Protein AF-A0A8S9I6S0-F1 (afdb_monomer_lite)

Radius of gyration: 13.16 Å; chains: 1; bounding box: 34×29×32 Å

Sequence (111 aa):
MRHLKISATKNYKKGKYLYALLKLLAGDHVEGMNLLDVHKWRSSTYVVDKLWKQVKRTLHEVPIIKNIFYGTNMILIMPPRACELNKLDNRCSKCFYYKEMAKFMELVHRG

Organism: Brassica cretica (NCBI:txid69181)

Foldseek 3Di:
DVVLVVCLVVVPLLSLLVVLLVCLLVLVPVSSVVSVCVQVCQVPVVSVVVSLVVNCVVCLVPAAADDPSSVVSLVVLPFPPVDPQVPLVDDDPSCVSSSSNVSVVVRHDHD

Structure (mmCIF, N/CA/C/O backbone):
data_AF-A0A8S9I6S0-F1
#
_entry.id   AF-A0A8S9I6S0-F1
#
loop_
_atom_site.group_PDB
_atom_site.id
_atom_site.type_symbol
_atom_site.label_atom_id
_atom_site.label_alt_id
_atom_site.label_comp_id
_atom_site.label_asym_id
_atom_site.label_entity_id
_atom_site.label_seq_id
_atom_site.pdbx_PDB_ins_code
_atom_site.Cartn_x
_atom_site.Cartn_y
_atom_site.Cartn_z
_atom_site.occupancy
_atom_site.B_iso_or_equiv
_atom_site.auth_seq_id
_atom_site.auth_comp_id
_atom_site.auth_asym_id
_atom_site.auth_atom_id
_atom_site.pdbx_PDB_model_num
ATOM 1 N N . MET A 1 1 ? -8.661 13.665 4.063 1.00 67.62 1 MET A N 1
ATOM 2 C CA . MET A 1 1 ? -7.250 13.219 4.228 1.00 67.62 1 MET A CA 1
ATOM 3 C C . MET A 1 1 ? -6.472 13.885 5.376 1.00 67.62 1 MET A C 1
ATOM 5 O O . MET A 1 1 ? -5.536 13.262 5.862 1.00 67.62 1 MET A O 1
ATOM 9 N N . ARG A 1 2 ? -6.825 15.092 5.859 1.00 78.69 2 ARG A N 1
ATOM 10 C CA . ARG A 1 2 ? -6.063 15.817 6.908 1.00 78.69 2 ARG A CA 1
ATOM 11 C C . ARG A 1 2 ? -5.785 14.995 8.181 1.00 78.69 2 ARG A C 1
ATOM 13 O O . ARG A 1 2 ? -4.649 14.976 8.640 1.00 78.69 2 ARG A O 1
ATOM 20 N N . HIS A 1 3 ? -6.771 14.260 8.704 1.00 79.56 3 HIS A N 1
ATOM 21 C CA . HIS A 1 3 ? -6.585 13.396 9.884 1.00 79.56 3 HIS A CA 1
ATOM 22 C C . HIS A 1 3 ? -5.603 12.238 9.645 1.00 79.56 3 HIS A C 1
ATOM 24 O O . HIS A 1 3 ? -4.794 11.932 10.516 1.00 79.56 3 HIS A O 1
ATOM 30 N N . LEU A 1 4 ? -5.615 11.636 8.450 1.00 78.31 4 LEU A N 1
ATOM 31 C CA . LEU A 1 4 ? -4.674 10.574 8.078 1.00 78.31 4 LEU A CA 1
ATOM 32 C C . LEU A 1 4 ? -3.253 11.113 7.897 1.00 78.31 4 LEU A C 1
ATOM 34 O O . LEU A 1 4 ? -2.312 10.487 8.376 1.00 78.31 4 LEU A O 1
ATOM 38 N N . LYS A 1 5 ? -3.102 12.312 7.319 1.00 78.56 5 LYS A N 1
ATOM 39 C CA . LYS A 1 5 ? -1.814 13.017 7.261 1.00 78.56 5 LYS A CA 1
ATOM 40 C C . LYS A 1 5 ? -1.250 13.243 8.667 1.00 78.56 5 LYS A C 1
ATOM 42 O O . LYS A 1 5 ? -0.124 12.850 8.936 1.00 78.56 5 LYS A O 1
ATOM 47 N N . ILE A 1 6 ? -2.053 13.787 9.587 1.00 80.00 6 ILE A N 1
ATOM 48 C CA . ILE A 1 6 ? -1.650 13.989 10.992 1.00 80.00 6 ILE A CA 1
ATOM 49 C C . ILE A 1 6 ? -1.274 12.657 11.654 1.00 80.00 6 ILE A C 1
ATOM 51 O O . ILE A 1 6 ? -0.273 12.579 12.363 1.00 80.00 6 ILE A O 1
ATOM 55 N N . SER A 1 7 ? -2.049 11.599 11.406 1.00 78.75 7 SER A N 1
ATOM 56 C CA . SER A 1 7 ? -1.765 10.259 11.923 1.00 78.75 7 SER A CA 1
ATOM 57 C C . SER A 1 7 ? -0.414 9.725 11.421 1.00 78.75 7 SER A C 1
ATOM 59 O O . SER A 1 7 ? 0.379 9.202 12.207 1.00 78.75 7 SER A O 1
ATOM 61 N N . ALA A 1 8 ? -0.111 9.927 10.135 1.00 74.12 8 ALA A N 1
ATOM 62 C CA . ALA A 1 8 ? 1.165 9.567 9.532 1.00 74.12 8 ALA A CA 1
ATOM 63 C C . ALA A 1 8 ? 2.334 10.373 10.123 1.00 74.12 8 ALA A C 1
ATOM 65 O O . ALA A 1 8 ? 3.360 9.782 10.470 1.00 74.12 8 ALA A O 1
ATOM 66 N N . THR A 1 9 ? 2.163 11.689 10.301 1.00 78.62 9 THR A N 1
ATOM 67 C CA . THR A 1 9 ? 3.156 12.586 10.920 1.00 78.62 9 THR A CA 1
ATOM 68 C C . THR A 1 9 ? 3.436 12.210 12.375 1.00 78.62 9 THR A C 1
ATOM 70 O O . THR A 1 9 ? 4.584 12.226 12.802 1.00 78.62 9 THR A O 1
ATOM 73 N N . LYS A 1 10 ? 2.414 11.784 13.128 1.00 83.12 10 LYS A N 1
ATOM 74 C CA . LYS A 1 10 ? 2.551 11.284 14.508 1.00 83.12 10 LYS A CA 1
ATOM 75 C C . LYS A 1 10 ? 3.013 9.818 14.598 1.00 83.12 10 LYS A C 1
ATOM 77 O O . LYS A 1 10 ? 2.927 9.211 15.658 1.00 83.12 10 LYS A O 1
ATOM 82 N N . ASN A 1 11 ? 3.508 9.233 13.502 1.00 78.81 11 ASN A N 1
ATOM 83 C CA . ASN A 1 11 ? 4.062 7.874 13.439 1.00 78.81 11 ASN A CA 1
ATOM 84 C C . ASN A 1 11 ? 3.101 6.728 13.816 1.00 78.81 11 ASN A C 1
ATOM 86 O O . ASN A 1 11 ? 3.543 5.610 14.097 1.00 78.81 11 ASN A O 1
ATOM 90 N N . TYR A 1 12 ? 1.786 6.934 13.728 1.00 86.56 12 TYR A N 1
ATOM 91 C CA . TYR A 1 12 ? 0.838 5.833 13.880 1.00 86.56 12 TYR A CA 1
ATOM 92 C C . TYR A 1 12 ? 0.899 4.914 12.658 1.00 86.56 12 TYR A C 1
ATOM 94 O O . TYR A 1 12 ? 0.467 5.275 11.565 1.00 86.56 12 TYR A O 1
ATOM 102 N N . LYS A 1 13 ? 1.417 3.693 12.844 1.00 89.19 13 LYS A N 1
ATOM 103 C CA . LYS A 1 13 ? 1.725 2.763 11.741 1.00 89.19 13 LYS A CA 1
ATOM 104 C C . LYS A 1 13 ? 0.529 2.475 10.821 1.00 89.19 13 LYS A C 1
ATOM 106 O O . LYS A 1 13 ? 0.696 2.505 9.609 1.00 89.19 13 LYS A O 1
ATOM 111 N N . LYS A 1 14 ? -0.670 2.245 11.376 1.00 89.94 14 LYS A N 1
ATOM 112 C CA . LYS A 1 14 ? -1.889 1.975 10.582 1.00 89.94 14 LYS A CA 1
ATOM 113 C C . LYS A 1 14 ? -2.295 3.181 9.737 1.00 89.94 14 LYS A C 1
ATOM 115 O O . LYS A 1 14 ? -2.557 3.040 8.549 1.00 89.94 14 LYS A O 1
ATOM 120 N N . GLY A 1 15 ? -2.320 4.362 10.359 1.00 89.06 15 GLY A N 1
ATOM 121 C CA . GLY A 1 15 ? -2.677 5.609 9.689 1.00 89.06 15 GLY A CA 1
ATOM 122 C C . GLY A 1 15 ? -1.667 5.986 8.614 1.00 89.06 15 GLY A C 1
ATOM 123 O O . GLY A 1 15 ? -2.071 6.368 7.525 1.00 89.06 15 GLY A O 1
ATOM 124 N N . LYS A 1 16 ? -0.369 5.789 8.881 1.00 93.31 16 LYS A N 1
ATOM 125 C CA . LYS A 1 16 ? 0.703 5.971 7.895 1.00 93.31 16 LYS A CA 1
ATOM 126 C C . LYS A 1 16 ? 0.535 5.047 6.693 1.00 93.31 16 LYS A C 1
ATOM 128 O O . LYS A 1 16 ? 0.553 5.533 5.571 1.00 93.31 16 LYS A O 1
ATOM 133 N N . TYR A 1 17 ? 0.320 3.755 6.931 1.00 94.94 17 TYR A N 1
ATOM 134 C CA . TYR A 1 17 ? 0.112 2.776 5.867 1.00 94.94 17 TYR A CA 1
ATOM 135 C C . TYR A 1 17 ? -1.118 3.117 5.010 1.00 94.94 17 TYR A C 1
ATOM 137 O O . TYR A 1 17 ? -1.007 3.212 3.792 1.00 94.94 17 TYR A O 1
ATOM 145 N N . LEU A 1 18 ? -2.268 3.403 5.632 1.00 93.56 18 LEU A N 1
ATOM 146 C CA . LEU A 1 18 ? -3.476 3.798 4.899 1.00 93.56 18 LEU A CA 1
ATOM 147 C C . LEU A 1 18 ? -3.284 5.118 4.135 1.00 93.56 18 LEU A C 1
ATOM 149 O O . LEU A 1 18 ? -3.695 5.237 2.984 1.00 93.56 18 LEU A O 1
ATOM 153 N N . TYR A 1 19 ? -2.636 6.107 4.752 1.00 94.06 19 TYR A N 1
ATOM 154 C CA . TYR A 1 19 ? -2.323 7.377 4.100 1.00 94.06 19 TYR A CA 1
ATOM 155 C C . TYR A 1 19 ? -1.405 7.183 2.887 1.00 94.06 19 TYR A C 1
ATOM 157 O O . TYR A 1 19 ? -1.628 7.811 1.856 1.00 94.06 19 TYR A O 1
ATOM 165 N N . ALA A 1 20 ? -0.434 6.272 2.977 1.00 95.62 20 ALA A N 1
ATOM 166 C CA . ALA A 1 20 ? 0.453 5.934 1.874 1.00 95.62 20 ALA A CA 1
ATOM 167 C C . ALA A 1 20 ? -0.309 5.344 0.677 1.00 95.62 20 ALA A C 1
ATOM 169 O O . ALA A 1 20 ? -0.118 5.801 -0.446 1.00 95.62 20 ALA A O 1
ATOM 170 N N . LEU A 1 21 ? -1.229 4.399 0.914 1.00 95.19 21 LEU A N 1
ATOM 171 C CA . LEU A 1 21 ? -2.082 3.829 -0.140 1.00 95.19 21 LEU A CA 1
ATOM 172 C C . LEU A 1 21 ? -2.916 4.903 -0.844 1.00 95.19 21 LEU A C 1
ATOM 174 O O . LEU A 1 21 ? -2.977 4.940 -2.070 1.00 95.19 21 LEU A O 1
ATOM 178 N N . LEU A 1 22 ? -3.522 5.808 -0.072 1.00 93.25 22 LEU A N 1
ATOM 179 C CA . LEU A 1 22 ? -4.312 6.908 -0.625 1.00 93.25 22 LEU A CA 1
ATOM 180 C C . LEU A 1 22 ? -3.454 7.897 -1.418 1.00 93.25 22 LEU A C 1
ATOM 182 O O . LEU A 1 22 ? -3.919 8.416 -2.427 1.00 93.25 22 LEU A O 1
ATOM 186 N N . LYS A 1 23 ? -2.211 8.142 -0.991 1.00 95.19 23 LYS A N 1
ATOM 187 C CA . LYS A 1 23 ? -1.252 8.976 -1.723 1.00 95.19 23 LYS A CA 1
ATOM 188 C C . LYS A 1 23 ? -0.872 8.367 -3.064 1.00 95.19 23 LYS A C 1
ATOM 190 O O . LYS A 1 23 ? -0.971 9.056 -4.075 1.00 95.19 23 LYS A O 1
ATOM 195 N N . LEU A 1 24 ? -0.563 7.068 -3.082 1.00 95.56 24 LEU A N 1
ATOM 196 C CA . LEU A 1 24 ? -0.334 6.335 -4.326 1.00 95.56 24 LEU A CA 1
ATOM 197 C C . LEU A 1 24 ? -1.551 6.447 -5.258 1.00 95.56 24 LEU A C 1
ATOM 199 O O . LEU A 1 24 ? -1.414 6.811 -6.418 1.00 95.56 24 LEU A O 1
ATOM 203 N N . LEU A 1 25 ? -2.759 6.186 -4.748 1.00 93.62 25 LEU A N 1
ATOM 204 C CA . LEU A 1 25 ? -3.994 6.226 -5.545 1.00 93.62 25 LEU A CA 1
ATOM 205 C C . LEU A 1 25 ? -4.358 7.638 -6.024 1.00 93.62 25 LEU A C 1
ATOM 207 O O . LEU A 1 25 ? -4.973 7.793 -7.078 1.00 93.62 25 LEU A O 1
ATOM 211 N N . ALA A 1 26 ? -3.949 8.672 -5.290 1.00 92.38 26 ALA A N 1
ATOM 212 C CA . ALA A 1 26 ? -4.085 10.070 -5.690 1.00 92.38 26 ALA A CA 1
ATOM 213 C C . ALA A 1 26 ? -3.036 10.523 -6.727 1.00 92.38 26 ALA A C 1
ATOM 215 O O . ALA A 1 26 ? -3.125 11.653 -7.196 1.00 92.38 26 ALA A O 1
ATOM 216 N N . GLY A 1 27 ? -2.078 9.665 -7.101 1.00 93.25 27 GLY A N 1
ATOM 217 C CA . GLY A 1 27 ? -1.032 9.963 -8.089 1.00 93.25 27 GLY A CA 1
ATOM 218 C C . GLY A 1 27 ? 0.257 10.524 -7.484 1.00 93.25 27 GLY A C 1
ATOM 219 O O . GLY A 1 27 ? 1.243 10.718 -8.190 1.00 93.25 27 GLY A O 1
ATOM 220 N N . ASP A 1 28 ? 0.291 10.725 -6.167 1.00 94.88 28 ASP A N 1
ATOM 221 C CA . ASP A 1 28 ? 1.480 11.147 -5.428 1.00 94.88 28 ASP A CA 1
ATOM 222 C C . ASP A 1 28 ? 2.341 9.923 -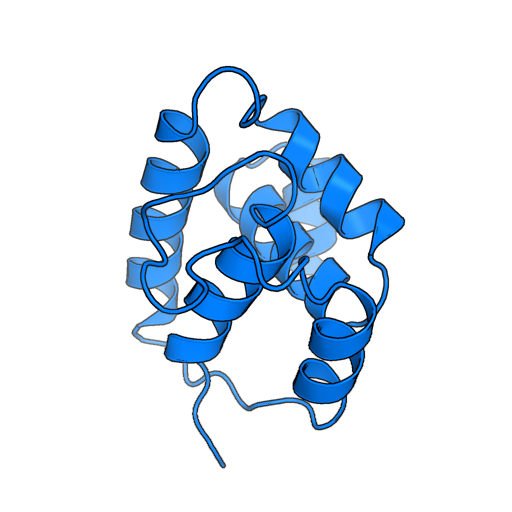5.084 1.00 94.88 28 ASP A C 1
ATOM 224 O O . ASP A 1 28 ? 2.465 9.483 -3.933 1.00 94.88 28 ASP A O 1
ATOM 228 N N . HIS A 1 29 ? 2.865 9.300 -6.142 1.00 95.12 29 HIS A N 1
ATOM 229 C CA . HIS A 1 29 ? 3.556 8.020 -6.059 1.00 95.12 29 HIS A CA 1
ATOM 230 C C . HIS A 1 29 ? 4.824 8.106 -5.210 1.00 95.12 29 HIS A C 1
ATOM 232 O O . HIS A 1 29 ? 5.083 7.208 -4.416 1.00 95.12 29 HIS A O 1
ATOM 238 N N . VAL A 1 30 ? 5.584 9.198 -5.329 1.00 95.88 30 VAL A N 1
ATOM 239 C CA . VAL A 1 30 ? 6.832 9.387 -4.580 1.00 95.88 30 VAL A CA 1
ATOM 240 C C . VAL A 1 30 ? 6.554 9.479 -3.078 1.00 95.88 30 VAL A C 1
ATOM 242 O O . VAL A 1 30 ? 7.175 8.747 -2.305 1.00 95.88 30 VAL A O 1
ATOM 245 N N . GLU A 1 31 ? 5.594 10.308 -2.639 1.00 95.38 31 GLU A N 1
ATOM 246 C CA . GLU A 1 31 ? 5.246 10.389 -1.211 1.00 95.38 31 GLU A CA 1
ATOM 247 C C . GLU A 1 31 ? 4.687 9.050 -0.708 1.00 95.38 31 GLU A C 1
ATOM 249 O O . GLU A 1 31 ? 5.104 8.559 0.343 1.00 95.38 31 GLU A O 1
ATOM 254 N N . GLY A 1 32 ? 3.788 8.420 -1.471 1.00 96.12 32 GLY A N 1
ATOM 255 C CA . GLY A 1 32 ? 3.198 7.131 -1.107 1.00 96.12 32 GLY A CA 1
ATOM 256 C C . GLY A 1 32 ? 4.232 6.006 -0.962 1.00 96.12 32 GLY A C 1
ATOM 257 O O . GLY A 1 32 ? 4.201 5.263 0.022 1.00 96.12 32 GLY A O 1
ATOM 258 N N . MET A 1 33 ? 5.186 5.906 -1.892 1.00 96.69 33 MET A N 1
ATOM 259 C CA . MET A 1 33 ? 6.274 4.922 -1.834 1.00 96.69 33 MET A CA 1
ATOM 260 C C . MET A 1 33 ? 7.179 5.170 -0.626 1.00 96.69 33 MET A C 1
ATOM 262 O O . MET A 1 33 ? 7.425 4.244 0.146 1.00 96.69 33 MET A O 1
ATOM 266 N N . ASN A 1 34 ? 7.591 6.420 -0.395 1.00 95.69 34 ASN A N 1
ATOM 267 C CA . ASN A 1 34 ? 8.434 6.784 0.747 1.00 95.69 34 ASN A CA 1
ATOM 268 C C . ASN A 1 34 ? 7.767 6.444 2.088 1.00 95.69 34 ASN A C 1
ATOM 270 O O . ASN A 1 34 ? 8.415 5.930 3.000 1.00 95.69 34 ASN A O 1
ATOM 274 N N . LEU A 1 35 ? 6.460 6.688 2.216 1.00 95.19 35 LEU A N 1
ATOM 275 C CA . LEU A 1 35 ? 5.709 6.351 3.426 1.00 95.19 35 LEU A CA 1
ATOM 276 C C . LEU A 1 35 ? 5.618 4.837 3.661 1.00 95.19 35 LEU A C 1
ATOM 278 O O . LEU A 1 35 ? 5.685 4.406 4.815 1.00 95.19 35 LEU A O 1
ATOM 282 N N . LEU A 1 36 ? 5.487 4.031 2.601 1.00 94.88 36 LEU A N 1
ATOM 283 C CA . LEU A 1 36 ? 5.511 2.569 2.706 1.00 94.88 36 LEU A CA 1
ATOM 284 C C . LEU A 1 36 ? 6.910 2.036 3.035 1.00 94.88 36 LEU A C 1
ATOM 286 O O . LEU A 1 36 ? 7.032 1.110 3.839 1.00 94.88 36 LEU A O 1
ATOM 290 N N . ASP A 1 37 ? 7.962 2.637 2.482 1.00 95.31 37 ASP A N 1
ATOM 291 C CA . ASP A 1 37 ? 9.356 2.229 2.694 1.00 95.31 37 ASP A CA 1
ATOM 292 C C . ASP A 1 37 ? 9.795 2.340 4.159 1.00 95.31 37 ASP A C 1
ATOM 294 O O . ASP A 1 37 ? 10.600 1.529 4.623 1.00 95.31 37 ASP A O 1
ATOM 298 N N . VAL A 1 38 ? 9.176 3.233 4.942 1.00 93.69 38 VAL A N 1
ATOM 299 C CA . VAL A 1 38 ? 9.358 3.317 6.406 1.00 93.69 38 VAL A CA 1
ATOM 300 C C . VAL A 1 38 ? 9.082 1.978 7.106 1.00 93.69 38 VAL A C 1
ATOM 302 O O . VAL A 1 38 ? 9.653 1.694 8.161 1.00 93.69 38 VAL A O 1
ATOM 305 N N . HIS A 1 39 ? 8.230 1.124 6.533 1.00 92.31 39 HIS A N 1
ATOM 306 C CA . HIS A 1 39 ? 7.920 -0.199 7.076 1.00 92.31 39 HIS A CA 1
ATOM 307 C C . HIS A 1 3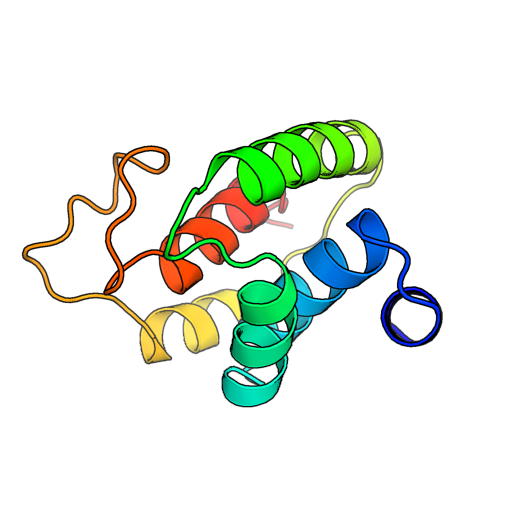9 ? 8.940 -1.286 6.702 1.00 92.31 39 HIS A C 1
ATOM 309 O O . HIS A 1 39 ? 8.753 -2.432 7.105 1.00 92.31 39 HIS A O 1
ATOM 315 N N . LYS A 1 40 ? 10.016 -0.944 5.974 1.00 92.81 40 LYS A N 1
ATOM 316 C CA . LYS A 1 40 ? 11.106 -1.854 5.569 1.00 92.81 40 LYS A CA 1
ATOM 317 C C . LYS A 1 40 ? 10.616 -3.124 4.856 1.00 92.81 40 LYS A C 1
ATOM 319 O O . LYS A 1 40 ? 11.194 -4.201 5.005 1.00 92.81 40 LYS A O 1
ATOM 324 N N . TRP A 1 41 ? 9.563 -2.991 4.048 1.00 93.06 41 TRP A N 1
ATOM 325 C CA . TRP A 1 41 ? 8.904 -4.118 3.377 1.00 93.06 41 TRP A CA 1
ATOM 326 C C . TRP A 1 41 ? 9.833 -4.906 2.439 1.00 93.06 41 TRP A C 1
ATOM 328 O O . TRP A 1 41 ? 9.610 -6.093 2.225 1.00 93.06 41 TRP A O 1
ATOM 338 N N . ARG A 1 42 ? 10.894 -4.268 1.919 1.00 91.75 42 ARG A N 1
ATOM 339 C CA . ARG A 1 42 ? 11.906 -4.905 1.057 1.00 91.75 42 ARG A CA 1
ATOM 340 C C . ARG A 1 42 ? 12.662 -6.033 1.761 1.00 91.75 42 ARG A C 1
ATOM 342 O O . ARG A 1 42 ? 13.077 -6.974 1.098 1.00 91.75 42 ARG A O 1
ATOM 349 N N . SER A 1 43 ? 12.837 -5.937 3.080 1.00 90.44 43 SER A N 1
ATOM 350 C CA . SER A 1 43 ? 13.464 -6.988 3.889 1.00 90.44 43 SER A CA 1
ATOM 351 C C . SER A 1 43 ? 12.442 -8.021 4.363 1.00 90.44 43 SER A C 1
ATOM 353 O O . SER A 1 43 ? 12.757 -9.201 4.460 1.00 90.44 43 SER A O 1
ATOM 355 N N . SER A 1 44 ? 11.220 -7.586 4.686 1.00 90.69 44 SER A N 1
ATOM 356 C CA . SER A 1 44 ? 10.136 -8.472 5.116 1.00 90.69 44 SER A CA 1
ATOM 357 C C . SER A 1 44 ? 8.770 -7.819 4.927 1.00 90.69 44 SER A C 1
ATOM 359 O O . SER A 1 44 ? 8.512 -6.737 5.459 1.00 90.69 44 SER A O 1
ATOM 361 N N . THR A 1 45 ? 7.842 -8.510 4.259 1.00 92.50 45 THR A N 1
ATOM 362 C CA . THR A 1 45 ? 6.459 -8.030 4.099 1.00 92.50 45 THR A CA 1
ATOM 363 C C . THR A 1 45 ? 5.598 -8.239 5.346 1.00 92.50 45 THR A C 1
ATOM 365 O O . THR A 1 45 ? 4.489 -7.716 5.418 1.00 92.50 45 THR A O 1
ATOM 368 N N . TYR A 1 46 ? 6.094 -8.937 6.374 1.00 93.50 46 TYR A N 1
ATOM 369 C CA . TYR A 1 46 ? 5.310 -9.293 7.562 1.00 93.50 46 TYR A CA 1
ATOM 370 C C . TYR A 1 46 ? 4.635 -8.084 8.234 1.00 93.50 46 TYR A C 1
ATOM 372 O O . TYR A 1 46 ? 3.468 -8.141 8.631 1.00 93.50 46 TYR A O 1
ATOM 380 N N . VAL A 1 47 ? 5.355 -6.962 8.342 1.00 93.56 47 VAL A N 1
ATOM 381 C CA . VAL A 1 47 ? 4.836 -5.742 8.977 1.00 93.56 47 VAL A CA 1
ATOM 382 C C . VAL A 1 47 ? 3.684 -5.147 8.172 1.00 93.56 47 VAL A C 1
ATOM 384 O O . VAL A 1 47 ? 2.641 -4.837 8.749 1.00 93.56 47 VAL A O 1
ATOM 387 N N . VAL A 1 48 ? 3.852 -5.002 6.856 1.00 94.19 48 VAL A N 1
ATOM 388 C CA . VAL A 1 48 ? 2.812 -4.445 5.977 1.00 94.19 48 VAL A CA 1
ATOM 389 C C . VAL A 1 48 ? 1.615 -5.388 5.864 1.00 94.19 48 VAL A C 1
ATOM 391 O O . VAL A 1 48 ? 0.484 -4.922 5.894 1.00 94.19 48 VAL A O 1
ATOM 394 N N . ASP A 1 49 ? 1.828 -6.704 5.905 1.00 94.81 49 ASP A N 1
ATOM 395 C CA . ASP A 1 49 ? 0.750 -7.700 5.928 1.00 94.81 49 ASP A CA 1
ATOM 396 C C . ASP A 1 49 ? -0.092 -7.624 7.199 1.00 94.81 49 ASP A C 1
ATOM 398 O O . ASP A 1 49 ? -1.326 -7.681 7.157 1.00 94.81 49 ASP A O 1
ATOM 402 N N . LYS A 1 50 ? 0.562 -7.448 8.351 1.00 95.12 50 LYS A N 1
ATOM 403 C CA . LYS A 1 50 ? -0.129 -7.225 9.622 1.00 95.12 50 LYS A CA 1
ATOM 404 C C . LYS A 1 50 ? -0.925 -5.918 9.598 1.00 95.12 50 LYS A C 1
ATOM 406 O O . LYS A 1 50 ? -2.055 -5.895 10.086 1.00 95.12 50 LYS A O 1
ATOM 411 N N . LEU A 1 51 ? -0.359 -4.848 9.036 1.00 95.12 51 LEU A N 1
ATOM 412 C CA . LEU A 1 51 ? -1.040 -3.556 8.905 1.00 95.12 51 LEU A CA 1
ATOM 413 C C . LEU A 1 51 ? -2.236 -3.646 7.959 1.00 95.12 51 LEU A C 1
ATOM 415 O O . LEU A 1 51 ? -3.313 -3.183 8.329 1.00 95.12 51 LEU A O 1
ATOM 419 N N . TRP A 1 52 ? -2.089 -4.314 6.815 1.00 94.56 52 TRP A N 1
ATOM 420 C CA . TRP A 1 52 ? -3.178 -4.560 5.876 1.00 94.56 52 TRP A CA 1
ATOM 421 C C . TRP A 1 52 ? -4.347 -5.283 6.543 1.00 94.56 52 TRP A C 1
ATOM 423 O O . TRP A 1 52 ? -5.473 -4.803 6.482 1.00 94.56 52 TRP A O 1
ATOM 433 N N . LYS A 1 53 ? -4.092 -6.383 7.267 1.00 93.50 53 LYS A N 1
ATOM 434 C CA . LYS A 1 53 ? -5.146 -7.116 7.994 1.00 93.50 53 LYS A CA 1
ATOM 435 C C . LYS A 1 53 ? -5.896 -6.226 8.988 1.00 93.50 53 LYS A C 1
ATOM 437 O O . LYS A 1 53 ? -7.108 -6.355 9.131 1.00 93.50 53 LYS A O 1
ATOM 442 N N . GLN A 1 54 ? -5.190 -5.333 9.681 1.00 92.12 54 GLN A N 1
ATOM 443 C CA . GLN A 1 54 ? -5.809 -4.402 10.627 1.00 92.12 54 GLN A CA 1
ATOM 444 C C . GLN A 1 54 ? -6.634 -3.328 9.914 1.00 92.12 54 GLN A C 1
ATOM 446 O O . GLN A 1 54 ? -7.765 -3.076 10.312 1.00 92.12 54 GLN A O 1
ATOM 451 N N . VAL A 1 55 ? -6.083 -2.724 8.860 1.00 90.62 55 VAL A N 1
ATOM 452 C CA . VAL A 1 55 ? -6.757 -1.685 8.073 1.00 90.62 55 VAL A CA 1
ATOM 453 C C . VAL A 1 55 ? -7.985 -2.251 7.367 1.00 90.62 55 VAL A C 1
ATOM 455 O O . VAL A 1 55 ? -9.056 -1.673 7.498 1.00 90.62 55 VAL A O 1
ATOM 458 N N . LYS A 1 56 ? -7.875 -3.415 6.719 1.00 90.62 56 LYS A N 1
ATOM 459 C CA . LYS A 1 56 ? -8.997 -4.112 6.076 1.00 90.62 56 LYS A CA 1
ATOM 460 C C . LYS A 1 56 ? -10.157 -4.346 7.043 1.00 90.62 56 LYS A C 1
ATOM 462 O O . LYS A 1 56 ? -11.296 -4.090 6.681 1.00 90.62 56 LYS A O 1
ATOM 467 N N . ARG A 1 57 ? -9.875 -4.789 8.276 1.00 89.38 57 ARG A N 1
ATOM 468 C CA . ARG A 1 57 ? -10.907 -4.975 9.313 1.00 89.38 57 ARG A CA 1
ATOM 469 C C . ARG A 1 57 ? -11.600 -3.664 9.675 1.0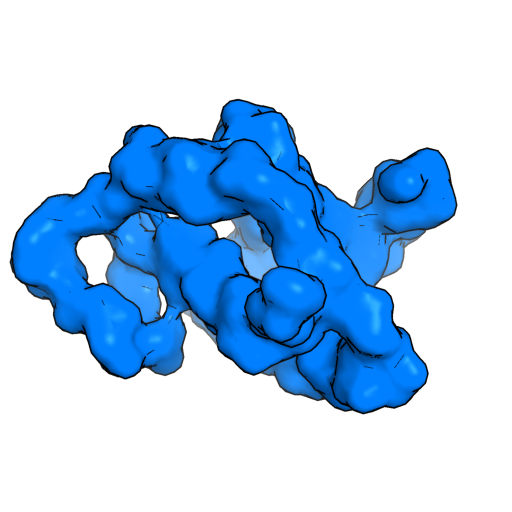0 89.38 57 ARG A C 1
ATOM 471 O O . ARG A 1 57 ? -12.816 -3.635 9.733 1.00 89.38 57 ARG A O 1
ATOM 478 N N . THR A 1 58 ? -10.841 -2.588 9.882 1.00 85.94 58 THR A N 1
ATOM 479 C CA . THR A 1 58 ? -11.410 -1.268 10.201 1.00 85.94 58 THR A CA 1
ATOM 480 C C . THR A 1 58 ? -12.215 -0.680 9.041 1.00 85.94 58 THR A C 1
ATOM 482 O O . THR A 1 58 ? -13.210 -0.007 9.267 1.00 85.94 58 THR A O 1
ATOM 485 N N . LEU A 1 59 ? -11.789 -0.918 7.802 1.00 85.94 59 LEU A N 1
ATOM 486 C CA . LEU A 1 59 ? -12.452 -0.387 6.613 1.00 85.94 59 LEU A CA 1
ATOM 487 C C . LEU A 1 59 ? -13.674 -1.198 6.174 1.00 85.94 59 LEU A C 1
ATOM 489 O O . LEU A 1 59 ? -14.465 -0.688 5.396 1.00 85.94 59 LEU A O 1
ATOM 493 N N . HIS A 1 60 ? -13.850 -2.426 6.666 1.00 82.75 60 HIS A N 1
ATOM 494 C CA . HIS A 1 60 ? -14.990 -3.277 6.311 1.00 82.75 60 HIS A CA 1
ATOM 495 C C . HIS A 1 60 ? -16.349 -2.629 6.630 1.00 82.75 60 HIS A C 1
ATOM 497 O O . HIS A 1 60 ? -17.337 -2.900 5.960 1.00 82.75 60 HIS A O 1
ATOM 503 N N . GLU A 1 61 ? -16.401 -1.766 7.644 1.00 79.81 61 GLU A N 1
ATOM 504 C CA . GLU A 1 61 ? -17.625 -1.085 8.086 1.00 79.81 61 GLU A CA 1
ATOM 505 C C . GLU A 1 61 ? -17.846 0.268 7.392 1.00 79.81 61 GLU A C 1
ATOM 507 O O . GLU A 1 61 ? -18.850 0.934 7.634 1.00 79.81 61 GLU A O 1
ATOM 512 N N . VAL A 1 62 ? -16.911 0.701 6.540 1.00 81.75 62 VAL A N 1
ATOM 513 C CA . VAL A 1 62 ? -16.925 2.031 5.926 1.00 81.75 62 VAL A CA 1
ATOM 514 C C . VAL A 1 62 ? -17.019 1.887 4.408 1.00 81.75 62 VAL A C 1
ATOM 516 O O . VAL A 1 62 ? -16.068 1.402 3.795 1.00 81.75 62 VAL A O 1
ATOM 519 N N . PRO A 1 63 ? -18.105 2.348 3.759 1.00 79.81 63 PRO A N 1
ATOM 520 C CA . PRO A 1 63 ? -18.188 2.314 2.305 1.00 79.81 63 PRO A CA 1
ATOM 521 C C . PRO A 1 63 ? -17.121 3.235 1.700 1.00 79.81 63 PRO A C 1
ATOM 523 O O . PRO A 1 63 ? -17.086 4.439 1.965 1.00 79.81 63 PRO A O 1
ATOM 526 N N . ILE A 1 64 ? -16.237 2.669 0.874 1.00 82.25 64 ILE A N 1
ATOM 527 C CA . ILE A 1 64 ? -15.188 3.424 0.180 1.00 82.25 64 ILE A CA 1
ATOM 528 C C . ILE A 1 64 ? -15.627 3.653 -1.261 1.00 82.25 64 ILE A C 1
ATOM 530 O O . ILE A 1 64 ? -15.672 2.720 -2.062 1.00 82.25 64 ILE A O 1
ATOM 534 N N . ILE A 1 65 ? -15.923 4.908 -1.595 1.00 81.94 65 ILE A N 1
ATOM 535 C CA . ILE A 1 65 ? -16.313 5.308 -2.949 1.00 81.94 65 ILE A CA 1
ATOM 536 C C . ILE A 1 65 ? -15.059 5.465 -3.808 1.00 81.94 65 ILE A C 1
ATOM 538 O O . ILE A 1 65 ? -14.115 6.172 -3.439 1.00 81.94 65 ILE A O 1
ATOM 542 N N . LYS A 1 66 ? -15.051 4.817 -4.977 1.00 80.12 66 LYS A N 1
ATOM 543 C CA . LYS A 1 66 ? -13.951 4.930 -5.935 1.00 80.12 66 LYS A CA 1
ATOM 544 C C . LYS A 1 66 ? -13.859 6.347 -6.489 1.00 80.12 66 LYS A C 1
ATOM 546 O O . LYS A 1 66 ? -14.788 6.831 -7.125 1.00 80.12 66 LYS A O 1
ATOM 551 N N . ASN A 1 67 ? -12.693 6.971 -6.349 1.00 84.69 67 ASN A N 1
ATOM 552 C CA . ASN A 1 67 ? -12.371 8.153 -7.137 1.00 84.69 67 ASN A CA 1
ATOM 553 C C . ASN A 1 67 ? -11.981 7.732 -8.567 1.00 84.69 67 ASN A C 1
ATOM 555 O O . ASN A 1 67 ? -11.210 6.784 -8.753 1.00 84.69 67 ASN A O 1
ATOM 559 N N . ILE A 1 68 ? -12.492 8.448 -9.572 1.00 83.88 68 ILE A N 1
ATOM 560 C CA . ILE A 1 68 ? -12.271 8.163 -10.997 1.00 83.88 68 ILE A CA 1
ATOM 561 C C . ILE A 1 68 ? -10.783 8.049 -11.368 1.00 83.88 68 ILE A C 1
ATOM 563 O O . ILE A 1 68 ? -10.422 7.218 -12.200 1.00 83.88 68 ILE A O 1
ATOM 567 N N . PHE A 1 69 ? -9.901 8.796 -10.696 1.00 87.25 69 PHE A N 1
ATOM 568 C CA . PHE A 1 69 ? -8.471 8.831 -11.011 1.00 87.25 69 PHE A CA 1
ATOM 569 C C . PHE A 1 69 ? -7.676 7.646 -10.452 1.00 87.25 69 PHE A C 1
ATOM 571 O O . PHE A 1 69 ? -6.548 7.414 -10.881 1.00 87.25 69 PHE A O 1
ATOM 578 N N . TYR A 1 70 ? -8.248 6.854 -9.540 1.00 88.75 70 TYR A N 1
ATOM 579 C CA . TYR A 1 70 ? -7.529 5.742 -8.905 1.00 88.75 70 TYR A CA 1
ATOM 580 C C . TYR A 1 70 ? -7.052 4.702 -9.921 1.00 88.75 70 TYR A C 1
ATOM 582 O O . TYR A 1 70 ? -5.920 4.236 -9.839 1.00 88.75 70 TYR A O 1
ATOM 590 N N . GLY A 1 71 ? -7.893 4.372 -10.908 1.00 86.94 71 GLY A N 1
ATOM 591 C CA . GLY A 1 71 ? -7.512 3.441 -11.973 1.00 86.94 71 GLY A CA 1
ATOM 592 C C . GLY A 1 71 ? -6.381 3.992 -12.840 1.00 86.94 71 GLY A C 1
ATOM 593 O O . GLY A 1 71 ? -5.395 3.299 -13.075 1.00 86.94 71 GLY A O 1
ATOM 594 N N . THR A 1 72 ? -6.494 5.254 -13.256 1.00 91.00 72 THR A N 1
ATOM 595 C CA . THR A 1 72 ? -5.486 5.929 -14.083 1.00 91.00 72 THR A CA 1
ATOM 596 C C . THR A 1 72 ? -4.132 5.984 -13.381 1.00 91.00 72 THR A C 1
ATOM 598 O O . THR A 1 72 ? -3.122 5.610 -13.969 1.00 91.00 72 THR A O 1
ATOM 601 N N . ASN A 1 73 ? -4.108 6.357 -12.100 1.00 92.75 73 ASN A N 1
ATOM 602 C CA . ASN A 1 73 ? -2.865 6.457 -11.336 1.00 92.75 73 ASN A CA 1
ATOM 603 C C . ASN A 1 73 ? -2.214 5.087 -11.096 1.00 92.75 73 ASN A C 1
ATOM 605 O O . ASN A 1 73 ? -0.995 4.967 -11.170 1.00 92.75 73 ASN A O 1
ATOM 609 N N . MET A 1 74 ? -3.004 4.022 -10.916 1.00 92.88 74 MET A N 1
ATOM 610 C CA . MET A 1 74 ? -2.464 2.657 -10.847 1.00 92.88 74 MET A CA 1
ATOM 611 C C . MET A 1 74 ? -1.747 2.229 -12.129 1.00 92.88 74 MET A C 1
ATOM 613 O O . MET A 1 74 ? -0.722 1.552 -12.050 1.00 92.88 74 MET A O 1
ATOM 617 N N . ILE A 1 75 ? -2.270 2.607 -13.301 1.00 90.69 75 ILE A N 1
ATOM 618 C CA . ILE A 1 75 ? -1.667 2.255 -14.595 1.00 90.69 75 ILE A CA 1
ATOM 619 C C . ILE A 1 75 ? -0.272 2.879 -14.733 1.00 90.69 75 ILE A C 1
ATOM 621 O O . ILE A 1 75 ? 0.632 2.230 -15.256 1.00 90.69 75 ILE A O 1
ATOM 625 N N . LEU A 1 76 ? -0.066 4.090 -14.206 1.00 91.88 76 LEU A N 1
ATOM 626 C CA . LEU A 1 76 ? 1.220 4.796 -14.276 1.00 91.88 76 LEU A CA 1
ATOM 627 C C . LEU A 1 76 ? 2.362 4.069 -13.553 1.00 91.88 76 LEU A C 1
ATOM 629 O O . LEU A 1 76 ? 3.524 4.275 -13.892 1.00 91.88 76 LEU A O 1
ATOM 633 N N . ILE A 1 77 ? 2.045 3.214 -12.577 1.00 90.62 77 ILE A N 1
ATOM 634 C CA . ILE A 1 77 ? 3.032 2.398 -11.857 1.00 90.62 77 ILE A CA 1
ATOM 635 C C . ILE A 1 77 ? 2.847 0.898 -12.106 1.00 90.62 77 ILE A C 1
ATOM 637 O O . ILE A 1 77 ? 3.258 0.066 -11.290 1.00 90.62 77 ILE A O 1
ATOM 641 N N . MET A 1 78 ? 2.193 0.541 -13.214 1.00 91.44 78 MET A N 1
ATOM 642 C CA . MET A 1 78 ? 1.941 -0.851 -13.559 1.00 91.44 78 MET A CA 1
ATOM 643 C C . MET A 1 78 ? 3.268 -1.633 -13.645 1.00 91.44 78 MET A C 1
ATOM 645 O O . MET A 1 78 ? 4.207 -1.182 -14.307 1.00 91.44 78 MET A O 1
ATOM 649 N N . PRO A 1 79 ? 3.382 -2.810 -12.998 1.00 90.94 79 PRO A N 1
ATOM 650 C CA . PRO A 1 79 ? 4.629 -3.562 -12.991 1.00 90.94 79 PRO A CA 1
ATOM 651 C C . PRO A 1 79 ? 4.901 -4.215 -14.352 1.00 90.94 79 PRO A C 1
ATOM 653 O O . PRO A 1 79 ? 3.974 -4.430 -15.136 1.00 90.94 79 PRO A O 1
ATOM 656 N N . PRO A 1 80 ? 6.146 -4.656 -14.611 1.00 88.75 80 PRO A N 1
ATOM 657 C CA . PRO A 1 80 ? 6.457 -5.473 -15.779 1.00 88.75 80 PRO A CA 1
ATOM 658 C C . PRO A 1 80 ? 5.602 -6.746 -15.842 1.00 88.75 80 PRO A C 1
ATOM 660 O O . PRO A 1 80 ? 5.308 -7.347 -14.806 1.00 88.75 80 PRO A O 1
ATOM 663 N N . ARG A 1 81 ? 5.309 -7.226 -17.061 1.00 81.81 81 ARG A N 1
ATOM 664 C CA . ARG A 1 81 ? 4.494 -8.436 -17.319 1.00 81.81 81 ARG A CA 1
ATOM 665 C C . ARG A 1 81 ? 4.996 -9.705 -16.620 1.00 81.81 81 ARG A C 1
ATOM 667 O O . ARG A 1 81 ? 4.209 -10.604 -16.363 1.00 81.81 81 ARG A O 1
ATOM 674 N N . ALA A 1 82 ? 6.285 -9.764 -16.287 1.00 85.94 82 ALA A N 1
ATOM 675 C CA . ALA A 1 82 ? 6.878 -10.863 -15.524 1.00 85.94 82 ALA A CA 1
ATOM 676 C C . ALA A 1 82 ? 6.327 -10.985 -14.086 1.00 85.94 82 ALA A C 1
ATOM 678 O O . ALA A 1 82 ? 6.555 -11.990 -13.420 1.00 85.94 82 ALA A O 1
ATOM 679 N N . CYS A 1 83 ? 5.627 -9.968 -13.576 1.00 88.44 83 CYS A N 1
ATOM 680 C CA . CYS A 1 83 ? 4.993 -10.022 -12.265 1.00 88.44 83 CYS A CA 1
ATOM 681 C C . CYS A 1 83 ? 3.615 -10.691 -12.356 1.00 88.44 83 CYS A C 1
ATOM 683 O O . CYS A 1 83 ? 2.744 -10.230 -13.086 1.00 88.44 83 CYS A O 1
ATOM 685 N N . GLU A 1 84 ? 3.366 -11.708 -11.530 1.00 87.31 84 GLU A N 1
ATOM 686 C CA . GLU A 1 84 ? 2.054 -12.363 -11.435 1.00 87.31 84 GLU A CA 1
ATOM 687 C C . GLU A 1 84 ? 1.021 -11.450 -10.744 1.00 87.31 84 GLU A C 1
ATOM 689 O O . GLU A 1 84 ? 0.801 -11.562 -9.537 1.00 87.31 84 GLU A O 1
ATOM 694 N N . LEU A 1 85 ? 0.403 -10.506 -11.461 1.00 85.06 85 LEU A N 1
ATOM 695 C CA . LEU A 1 85 ? -0.443 -9.462 -10.854 1.00 85.06 85 LEU A CA 1
ATOM 696 C C . LEU A 1 85 ? -1.644 -10.014 -10.069 1.00 85.06 85 LEU A C 1
ATOM 698 O O . LEU A 1 85 ? -2.001 -9.437 -9.047 1.00 85.06 85 LEU A O 1
ATOM 702 N N . ASN A 1 86 ? -2.186 -11.162 -10.480 1.00 83.62 86 ASN A N 1
ATOM 703 C CA . ASN A 1 86 ? -3.345 -11.792 -9.838 1.00 83.62 86 ASN A CA 1
ATOM 704 C C . ASN A 1 86 ? -3.013 -12.429 -8.477 1.00 83.62 86 ASN A C 1
ATOM 706 O O . ASN A 1 86 ? -3.894 -12.590 -7.638 1.00 83.62 86 ASN A O 1
ATOM 710 N N . LYS A 1 87 ? -1.745 -12.780 -8.219 1.00 88.12 87 LYS A N 1
ATOM 711 C CA . LYS A 1 87 ? -1.320 -13.341 -6.927 1.00 88.12 87 LYS A CA 1
ATOM 712 C C . LYS A 1 87 ? -0.889 -12.219 -5.988 1.00 88.12 87 LYS A C 1
ATOM 714 O O . LYS A 1 87 ? 0.306 -11.950 -5.853 1.00 88.12 87 LYS A O 1
ATOM 719 N 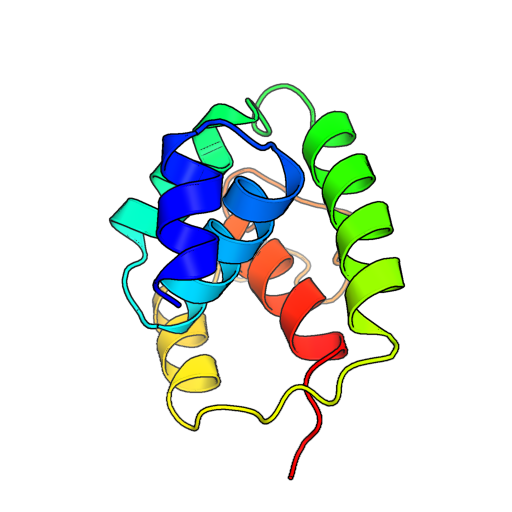N . LEU A 1 88 ? -1.845 -11.526 -5.367 1.00 86.88 88 LEU A N 1
ATOM 720 C CA . LEU A 1 88 ? -1.580 -10.314 -4.572 1.00 86.88 88 LEU A CA 1
ATOM 721 C C . LEU A 1 88 ? -0.632 -10.525 -3.380 1.00 86.88 88 LEU A C 1
ATOM 723 O O . LEU A 1 88 ? 0.047 -9.584 -2.972 1.00 86.88 88 LEU A O 1
ATOM 727 N N . ASP A 1 89 ? -0.536 -11.742 -2.845 1.00 85.06 89 ASP A N 1
ATOM 728 C CA . ASP A 1 89 ? 0.364 -12.040 -1.726 1.00 85.06 89 ASP A CA 1
ATOM 729 C C . ASP A 1 89 ? 1.816 -12.272 -2.155 1.00 85.06 89 ASP A C 1
ATOM 731 O O . ASP A 1 89 ? 2.737 -11.913 -1.415 1.00 85.06 89 ASP A O 1
ATOM 735 N N . ASN A 1 90 ? 2.032 -12.760 -3.381 1.00 86.06 90 ASN A N 1
ATOM 736 C CA . ASN A 1 90 ? 3.361 -12.942 -3.957 1.00 86.06 90 ASN A CA 1
ATOM 737 C C . ASN A 1 90 ? 3.905 -11.601 -4.475 1.00 86.06 90 ASN A C 1
ATOM 739 O O . ASN A 1 90 ? 3.618 -11.195 -5.600 1.00 86.06 90 ASN A O 1
ATOM 743 N N . ARG A 1 91 ? 4.664 -10.867 -3.661 1.00 88.94 91 ARG A N 1
ATOM 744 C CA . ARG A 1 91 ? 5.168 -9.529 -4.013 1.00 88.94 91 ARG A CA 1
ATOM 745 C C . ARG A 1 91 ? 6.678 -9.551 -4.200 1.00 88.94 91 ARG A C 1
ATOM 747 O O . ARG A 1 91 ? 7.408 -9.993 -3.323 1.00 88.94 91 ARG A O 1
ATOM 754 N N . CYS A 1 92 ? 7.137 -8.996 -5.320 1.00 90.06 92 CYS A N 1
ATOM 755 C CA . CYS A 1 92 ? 8.541 -8.657 -5.536 1.00 90.06 92 CYS A CA 1
ATOM 756 C C . CYS A 1 92 ? 8.734 -7.137 -5.469 1.00 90.06 92 CYS A C 1
ATOM 758 O O . CYS A 1 92 ? 7.766 -6.372 -5.495 1.00 90.06 92 CYS A O 1
ATOM 760 N N . SER A 1 93 ? 9.989 -6.685 -5.459 1.00 90.19 93 SER A N 1
ATOM 761 C CA . SER A 1 93 ? 10.325 -5.258 -5.394 1.00 90.19 93 SER A CA 1
ATOM 762 C C . SER A 1 93 ? 9.739 -4.418 -6.534 1.00 90.19 93 SER A C 1
ATOM 764 O O . SER A 1 93 ? 9.499 -3.230 -6.345 1.00 90.19 93 SER A O 1
ATOM 766 N N . LYS A 1 94 ? 9.469 -5.031 -7.693 1.00 91.38 94 LYS A N 1
ATOM 767 C CA . LYS A 1 94 ? 8.926 -4.356 -8.881 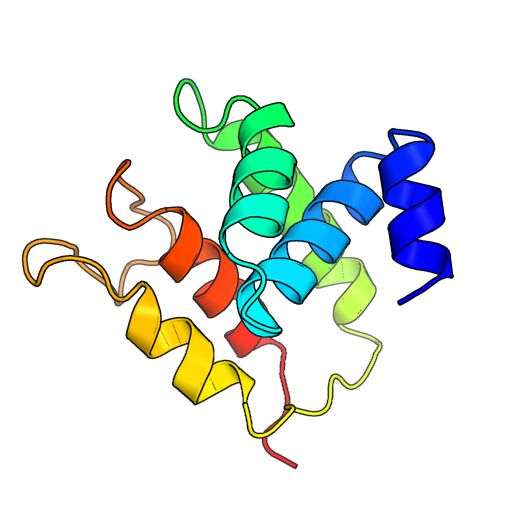1.00 91.38 94 LYS A CA 1
ATOM 768 C C . LYS A 1 94 ? 7.405 -4.195 -8.857 1.00 91.38 94 LYS A C 1
ATOM 770 O O . LYS A 1 94 ? 6.892 -3.311 -9.528 1.00 91.38 94 LYS A O 1
ATOM 775 N N . CYS A 1 95 ? 6.678 -5.046 -8.127 1.00 94.12 95 CYS A N 1
ATOM 776 C CA . CYS A 1 95 ? 5.208 -5.037 -8.116 1.00 94.12 95 CYS A CA 1
ATOM 777 C C . CYS A 1 95 ? 4.584 -4.732 -6.758 1.00 94.12 95 CYS A C 1
ATOM 779 O O . CYS A 1 95 ? 3.361 -4.652 -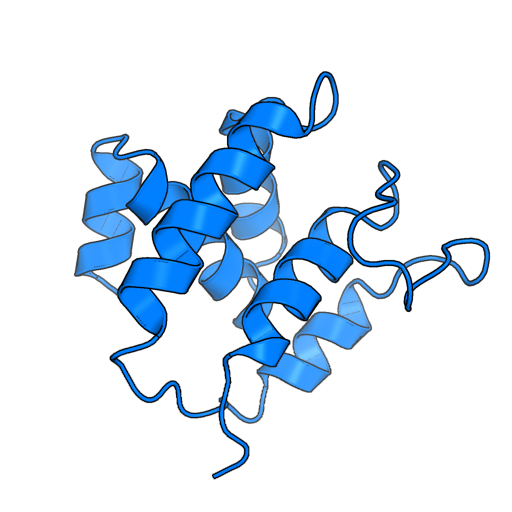6.673 1.00 94.12 95 CYS A O 1
ATOM 781 N N . PHE A 1 96 ? 5.400 -4.559 -5.716 1.00 95.38 96 PHE A N 1
ATOM 782 C CA . PHE A 1 96 ? 4.937 -4.340 -4.352 1.00 95.38 96 PHE A CA 1
ATOM 783 C C . PHE A 1 96 ? 3.912 -3.202 -4.259 1.00 95.38 96 PHE A C 1
ATOM 785 O O . PHE A 1 96 ? 2.761 -3.465 -3.931 1.00 95.38 96 PHE A O 1
ATOM 792 N N . TYR A 1 97 ? 4.280 -1.970 -4.625 1.00 95.88 97 TYR A N 1
ATOM 793 C CA . TYR A 1 97 ? 3.397 -0.805 -4.471 1.00 95.88 97 TYR A CA 1
ATOM 794 C C . TYR A 1 97 ? 2.092 -0.939 -5.261 1.00 95.88 97 TYR A C 1
ATOM 796 O O . TYR A 1 97 ? 1.017 -0.680 -4.725 1.00 95.88 97 TYR A O 1
ATOM 804 N N . TYR A 1 98 ? 2.173 -1.420 -6.506 1.00 95.31 98 TYR A N 1
ATOM 805 C CA . TYR A 1 98 ? 0.992 -1.690 -7.324 1.00 95.31 98 TYR A CA 1
ATOM 806 C C . TYR A 1 98 ? 0.062 -2.711 -6.657 1.00 95.31 98 TYR A C 1
ATOM 808 O O . TYR A 1 98 ? -1.149 -2.512 -6.610 1.00 95.31 98 TYR A O 1
ATOM 816 N N . LYS A 1 99 ? 0.612 -3.801 -6.108 1.00 95.06 99 LYS A N 1
ATOM 817 C CA . LYS A 1 99 ? -0.185 -4.831 -5.428 1.00 95.06 99 LYS A CA 1
ATOM 818 C C . LYS A 1 99 ? -0.787 -4.336 -4.119 1.00 95.06 99 LYS A C 1
ATOM 820 O O . LYS A 1 99 ? -1.908 -4.716 -3.805 1.00 95.06 99 LYS A O 1
ATOM 825 N N . GLU A 1 100 ? -0.099 -3.467 -3.387 1.00 95.56 100 GLU A N 1
ATOM 826 C CA . GLU A 1 100 ? -0.661 -2.828 -2.195 1.00 95.56 100 GLU A CA 1
ATOM 827 C C . GLU A 1 100 ? -1.848 -1.914 -2.556 1.00 95.56 100 GLU A C 1
ATOM 829 O O . GLU A 1 100 ? -2.886 -1.961 -1.895 1.00 95.56 100 GLU A O 1
ATOM 834 N N . MET A 1 101 ? -1.759 -1.158 -3.659 1.00 94.75 101 MET A N 1
ATOM 835 C CA . MET A 1 101 ? -2.906 -0.413 -4.196 1.00 94.75 101 MET A CA 1
ATOM 836 C C . MET A 1 101 ? -4.035 -1.347 -4.640 1.00 94.75 101 MET A C 1
ATOM 838 O O . MET A 1 101 ? -5.196 -1.087 -4.338 1.00 94.75 101 MET A O 1
ATOM 842 N N . ALA A 1 102 ? -3.712 -2.444 -5.329 1.00 93.25 102 ALA A N 1
ATOM 843 C CA . ALA A 1 102 ? -4.702 -3.411 -5.795 1.00 93.25 102 ALA A CA 1
ATOM 844 C C . ALA A 1 102 ? -5.468 -4.052 -4.628 1.00 93.25 102 ALA A C 1
ATOM 846 O O . ALA A 1 102 ? -6.693 -4.099 -4.676 1.00 93.25 102 ALA A O 1
ATOM 847 N N . LYS A 1 103 ? -4.773 -4.437 -3.547 1.00 92.94 103 LYS A N 1
ATOM 848 C CA . LYS A 1 103 ? -5.393 -4.913 -2.298 1.00 92.94 103 LYS A CA 1
ATOM 849 C C . LYS A 1 103 ? -6.398 -3.900 -1.749 1.00 92.94 103 LYS A C 1
ATOM 851 O O . LYS A 1 103 ? -7.509 -4.271 -1.387 1.00 92.94 103 LYS A O 1
ATOM 856 N N . PHE A 1 104 ? -6.037 -2.615 -1.717 1.00 92.44 104 PHE A N 1
ATOM 857 C CA . PHE A 1 104 ? -6.963 -1.562 -1.295 1.00 92.44 104 PHE A CA 1
ATOM 858 C C . PHE A 1 104 ? -8.185 -1.464 -2.211 1.00 92.44 104 PHE A C 1
ATOM 860 O O . PHE A 1 104 ? -9.307 -1.369 -1.724 1.00 92.44 104 PHE A O 1
ATOM 867 N N . MET A 1 105 ? -7.976 -1.527 -3.526 1.00 89.94 105 MET A N 1
ATOM 868 C CA . MET A 1 105 ? -9.044 -1.432 -4.520 1.00 89.94 105 MET A CA 1
ATOM 869 C C . MET A 1 105 ? -10.066 -2.572 -4.447 1.00 89.94 105 MET A C 1
ATOM 871 O O . MET A 1 105 ? -11.201 -2.355 -4.860 1.00 89.94 105 MET A O 1
ATOM 875 N N . GLU A 1 106 ? -9.721 -3.736 -3.883 1.00 88.69 106 GLU A N 1
ATOM 876 C CA . GLU A 1 106 ? -10.693 -4.808 -3.596 1.00 88.69 106 GLU A CA 1
ATOM 877 C C . GLU A 1 106 ? -11.766 -4.387 -2.577 1.00 88.69 106 GLU A C 1
ATOM 879 O O . GLU A 1 106 ? -12.849 -4.965 -2.556 1.00 88.69 106 GLU A O 1
ATOM 884 N N . LEU A 1 107 ? -11.484 -3.387 -1.732 1.00 86.38 107 LEU A N 1
ATOM 885 C CA . LEU A 1 107 ? -12.429 -2.861 -0.737 1.00 86.38 107 LEU A CA 1
ATOM 886 C C . LEU A 1 107 ? -13.282 -1.708 -1.270 1.00 86.38 107 LEU A C 1
ATOM 888 O O . LEU A 1 107 ? -14.233 -1.287 -0.616 1.00 86.38 107 LEU A O 1
ATOM 892 N N . VAL A 1 108 ? -12.924 -1.157 -2.427 1.00 82.50 108 VAL A N 1
ATOM 893 C CA . VAL A 1 108 ? -13.574 0.030 -2.974 1.00 82.50 108 VAL A CA 1
ATOM 894 C C . VAL A 1 108 ? -14.802 -0.396 -3.768 1.00 82.50 108 VAL A C 1
ATOM 896 O O . VAL A 1 108 ? -14.700 -1.146 -4.740 1.00 82.50 108 VAL A O 1
ATOM 899 N N . HIS A 1 109 ? -15.973 0.101 -3.380 1.00 67.94 109 HIS A N 1
ATOM 900 C CA . HIS A 1 109 ? -17.200 -0.161 -4.119 1.00 67.94 109 HIS A CA 1
ATOM 901 C C . HIS A 1 109 ? -17.173 0.577 -5.459 1.00 67.94 109 HIS A C 1
ATOM 903 O O . HIS A 1 109 ? -16.766 1.741 -5.559 1.00 67.94 109 HIS A O 1
ATOM 909 N N . ARG A 1 110 ? -17.615 -0.121 -6.508 1.00 54.97 110 ARG A N 1
ATOM 910 C CA . ARG A 1 110 ? -18.022 0.525 -7.753 1.00 54.97 110 ARG A CA 1
ATOM 911 C C . ARG A 1 110 ? -19.369 1.171 -7.443 1.00 54.97 110 ARG A C 1
ATOM 913 O O . ARG A 1 110 ? -20.361 0.457 -7.362 1.00 54.97 110 ARG A O 1
ATOM 920 N N . GLY A 1 111 ? -19.339 2.460 -7.107 1.00 46.53 111 GLY A N 1
ATOM 921 C CA . GLY A 1 111 ? -20.551 3.277 -7.083 1.00 46.53 111 GLY A CA 1
ATOM 922 C C . GLY A 1 111 ? -21.225 3.268 -8.445 1.00 46.53 111 GLY A C 1
ATOM 923 O O . GLY A 1 111 ? -20.492 3.081 -9.448 1.00 46.53 111 GLY A O 1
#

Secondary structure (DSSP, 8-state):
-HHHHHHHHTT-HHHHHHHHHHHHHTT-HHHHHHHHHTT-TTT-THHHHHHHHHHHHHHTTS-EEPPTHHHHHHHHTPPPTTS-TT-TT---TTTHHHHHHHHHHTTEE--

pLDDT: mean 88.5, std 7.98, range [46.53, 96.69]